Protein AF-A0A5J4U413-F1 (afdb_monomer)

Sequence (160 aa):
SSCSCANGNGAAIYASLSSGSSGSVSITGTISTFSSCTVSTTSGLGGAIYLDLASGTETQYDLTDASYLTGNNAQYGKSLFINAFDLSAAVQMNDAERIKLGALNPETDFYNLMGYDNAFGTLAIPLYYVYTAVKNDIYHVNNAAEMKKKRKLGLQVNTY

pLDDT: mean 81.76, std 19.61, range [32.84, 98.44]

Structure (mmCIF, N/CA/C/O backbone):
data_AF-A0A5J4U413-F1
#
_entry.id   AF-A0A5J4U413-F1
#
loop_
_atom_site.group_PDB
_atom_site.id
_atom_site.type_symbol
_atom_site.label_atom_id
_atom_site.label_alt_id
_atom_site.label_comp_id
_atom_site.label_asym_id
_atom_site.label_entity_id
_atom_site.label_seq_id
_atom_site.pdbx_PDB_ins_code
_atom_site.Cartn_x
_atom_site.Cartn_y
_atom_site.Cartn_z
_atom_site.occupancy
_atom_site.B_iso_or_equiv
_atom_site.auth_seq_id
_atom_site.auth_comp_id
_atom_site.auth_asym_id
_atom_site.auth_atom_id
_atom_site.pdbx_PDB_model_num
ATOM 1 N N . SER A 1 1 ? -7.141 -2.130 -14.388 1.00 60.03 1 SER A N 1
ATOM 2 C CA . SER A 1 1 ? -6.623 -0.930 -15.092 1.00 60.03 1 SER A CA 1
ATOM 3 C C . SER A 1 1 ? -5.127 -0.865 -14.874 1.00 60.03 1 SER A C 1
ATOM 5 O O . SER A 1 1 ? -4.731 -1.039 -13.736 1.00 60.03 1 SER A O 1
ATOM 7 N N . SER A 1 2 ? -4.306 -0.648 -15.906 1.00 84.19 2 SER A N 1
ATOM 8 C CA . SER A 1 2 ? -2.851 -0.492 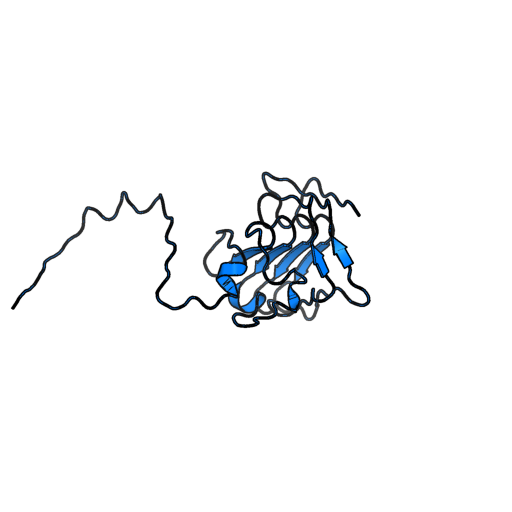-15.744 1.00 84.19 2 SER A CA 1
ATOM 9 C C . SER A 1 2 ? -2.505 0.921 -15.284 1.00 84.19 2 SER A C 1
ATOM 11 O O . SER A 1 2 ? -3.030 1.887 -15.837 1.00 84.19 2 SER A O 1
ATOM 13 N N . CYS A 1 3 ? -1.602 1.042 -14.319 1.00 92.56 3 CYS A N 1
ATOM 14 C CA . CYS A 1 3 ? -1.092 2.322 -13.846 1.00 92.56 3 CYS A CA 1
ATOM 15 C C . CYS A 1 3 ? 0.440 2.290 -13.805 1.00 92.56 3 CYS A C 1
ATOM 17 O O . CYS A 1 3 ? 1.030 1.232 -13.587 1.00 92.56 3 CYS A O 1
ATOM 19 N N . SER A 1 4 ? 1.109 3.409 -14.080 1.00 95.25 4 SER A N 1
ATOM 20 C CA . SER A 1 4 ? 2.573 3.427 -14.132 1.00 95.25 4 SER A CA 1
ATOM 21 C C . SER A 1 4 ? 3.157 4.729 -13.615 1.00 95.25 4 SER A C 1
ATOM 23 O O . SER A 1 4 ? 2.739 5.800 -14.050 1.00 95.25 4 SER A O 1
ATOM 25 N N . CYS A 1 5 ? 4.181 4.629 -12.771 1.00 92.81 5 CYS A N 1
ATOM 26 C CA . CYS A 1 5 ? 4.985 5.762 -12.326 1.00 92.81 5 CYS A CA 1
ATOM 27 C C . CYS A 1 5 ? 6.465 5.458 -12.587 1.00 92.81 5 CYS A C 1
ATOM 29 O O . CYS A 1 5 ? 7.030 4.531 -12.011 1.00 92.81 5 CYS A O 1
ATOM 31 N N . ALA A 1 6 ? 7.088 6.222 -13.490 1.00 88.38 6 ALA A N 1
ATOM 32 C CA . ALA A 1 6 ? 8.476 5.985 -13.892 1.00 88.38 6 ALA A CA 1
ATOM 33 C C . ALA A 1 6 ? 9.475 6.322 -12.773 1.00 88.38 6 ALA A C 1
ATOM 35 O O . ALA A 1 6 ? 10.453 5.605 -12.582 1.00 88.38 6 ALA A O 1
ATOM 36 N N . ASN A 1 7 ? 9.207 7.397 -12.025 1.00 88.81 7 ASN A N 1
ATOM 37 C CA . ASN A 1 7 ? 10.085 7.928 -10.986 1.00 88.81 7 ASN A CA 1
ATOM 38 C C . ASN A 1 7 ? 9.271 8.168 -9.710 1.00 88.81 7 ASN A C 1
ATOM 40 O O . ASN A 1 7 ? 8.796 9.277 -9.474 1.00 88.81 7 ASN A O 1
ATOM 44 N N . GLY A 1 8 ? 9.079 7.121 -8.911 1.00 94.38 8 GLY A N 1
ATOM 45 C CA . GLY A 1 8 ? 8.348 7.218 -7.653 1.00 94.38 8 GLY A CA 1
ATOM 46 C C . GLY A 1 8 ? 7.864 5.872 -7.129 1.00 94.38 8 GLY A C 1
ATOM 47 O O . GLY A 1 8 ? 8.275 4.812 -7.601 1.00 94.38 8 GLY A O 1
ATOM 48 N N . ASN A 1 9 ? 6.969 5.961 -6.153 1.00 98.12 9 ASN A N 1
ATOM 49 C CA . ASN A 1 9 ? 6.323 4.848 -5.469 1.00 98.12 9 ASN A CA 1
ATOM 50 C C . ASN A 1 9 ? 4.810 4.954 -5.679 1.00 98.12 9 ASN A C 1
ATOM 52 O O . ASN A 1 9 ? 4.326 6.058 -5.920 1.00 98.12 9 ASN A O 1
ATOM 56 N N . GLY A 1 10 ? 4.070 3.852 -5.563 1.00 97.88 10 GLY A N 1
ATOM 57 C CA . GLY A 1 10 ? 2.609 3.879 -5.664 1.00 97.88 10 GLY A CA 1
ATOM 58 C C . GLY A 1 10 ? 2.122 4.313 -7.043 1.00 97.88 10 GLY A C 1
ATOM 59 O O . GLY A 1 10 ? 1.739 5.467 -7.223 1.00 97.88 10 GLY A O 1
ATOM 60 N N . ALA A 1 11 ? 2.122 3.422 -8.041 1.00 97.69 11 ALA A N 1
ATOM 61 C CA . ALA A 1 11 ? 1.766 3.834 -9.405 1.00 97.69 11 ALA A CA 1
ATOM 62 C C . ALA A 1 11 ? 0.315 4.326 -9.551 1.00 97.69 11 ALA A C 1
ATOM 64 O O . ALA A 1 11 ? 0.032 5.089 -10.475 1.00 97.69 11 ALA A O 1
ATOM 65 N N . ALA A 1 12 ? -0.597 3.888 -8.675 1.00 96.75 12 ALA A N 1
ATOM 66 C CA . ALA A 1 12 ? -1.957 4.416 -8.598 1.00 96.75 12 ALA A CA 1
ATOM 67 C C . ALA A 1 12 ? -2.069 5.482 -7.511 1.00 96.75 12 ALA A C 1
ATOM 69 O O . ALA A 1 12 ? -2.641 6.545 -7.746 1.00 96.75 12 ALA A O 1
ATOM 70 N N . ILE A 1 13 ? -1.569 5.170 -6.315 1.00 97.00 13 ILE A N 1
ATOM 71 C CA . ILE A 1 13 ? -1.727 6.011 -5.133 1.00 97.00 13 ILE A CA 1
ATOM 72 C C . ILE A 1 13 ? -0.388 6.108 -4.419 1.00 97.00 13 ILE A C 1
ATOM 74 O O . ILE A 1 13 ? 0.130 5.117 -3.908 1.00 97.00 13 ILE A O 1
ATOM 78 N N . TYR A 1 14 ? 0.112 7.332 -4.323 1.00 97.75 14 TYR A N 1
ATOM 79 C CA . TYR A 1 14 ? 1.124 7.728 -3.360 1.00 97.75 14 TYR A CA 1
ATOM 80 C C . TYR A 1 14 ? 0.451 8.631 -2.330 1.00 97.75 14 TYR A C 1
ATOM 82 O O . TYR A 1 14 ? -0.133 9.652 -2.702 1.00 97.75 14 TYR A O 1
ATOM 90 N N . ALA A 1 15 ? 0.545 8.282 -1.051 1.00 97.56 15 ALA A N 1
ATOM 91 C CA . ALA A 1 15 ? 0.063 9.133 0.026 1.00 97.56 15 ALA A CA 1
ATOM 92 C C . ALA A 1 15 ? 1.111 9.262 1.130 1.00 97.56 15 ALA A C 1
ATOM 94 O O . ALA A 1 15 ? 1.761 8.285 1.493 1.00 97.56 15 ALA A O 1
ATOM 95 N N . SER A 1 16 ? 1.247 10.472 1.671 1.00 97.25 16 SER A N 1
ATOM 96 C CA . SER A 1 16 ? 2.118 10.769 2.807 1.00 97.25 16 SER A CA 1
ATOM 97 C C . SER A 1 16 ? 1.327 11.534 3.862 1.00 97.25 16 SER A C 1
ATOM 99 O O . SER A 1 16 ? 0.662 12.525 3.548 1.00 97.25 16 SER A O 1
ATOM 101 N N . LEU A 1 17 ? 1.368 11.051 5.102 1.00 96.88 17 LEU A N 1
ATOM 102 C CA . LEU A 1 17 ? 0.747 11.669 6.268 1.00 96.88 17 LEU A CA 1
ATOM 103 C C . LEU A 1 17 ? 1.850 12.078 7.245 1.00 96.88 17 LEU A C 1
ATOM 105 O O . LEU A 1 17 ? 2.505 11.241 7.863 1.00 96.88 17 LEU A O 1
ATOM 109 N N . SER A 1 18 ? 2.057 13.387 7.384 1.00 95.88 18 SER A N 1
ATOM 110 C CA . SER A 1 18 ? 3.041 13.956 8.306 1.00 95.88 18 SER A CA 1
ATOM 111 C C . SER A 1 18 ? 2.557 13.922 9.758 1.00 95.88 18 SER A C 1
ATOM 113 O O . SER A 1 18 ? 1.357 13.995 10.022 1.00 95.88 18 SER A O 1
ATOM 115 N N . SER A 1 19 ? 3.485 13.898 10.719 1.00 93.75 19 SER A N 1
ATOM 116 C CA . SER A 1 19 ? 3.145 13.943 12.147 1.00 93.75 19 SER A CA 1
ATOM 117 C C . SER A 1 19 ? 2.279 15.159 12.486 1.00 93.75 19 SER A C 1
ATOM 119 O O . SER A 1 19 ? 2.502 16.259 11.981 1.00 93.75 19 SER A O 1
ATOM 121 N N . GLY A 1 20 ? 1.276 14.952 13.342 1.00 89.56 20 GLY A N 1
ATOM 122 C CA . GLY A 1 20 ? 0.287 15.978 13.689 1.00 89.56 20 GLY A CA 1
ATOM 123 C C . GLY A 1 20 ? -0.782 16.231 12.617 1.00 89.56 20 GLY A C 1
ATOM 124 O O . GLY A 1 20 ? -1.632 17.095 12.818 1.00 89.56 20 GLY A O 1
ATOM 125 N N . SER A 1 21 ? -0.768 15.497 11.498 1.00 87.38 21 SER A N 1
ATOM 126 C CA . SER A 1 21 ? -1.843 15.538 10.503 1.00 87.38 21 SER A CA 1
ATOM 127 C C . SER A 1 21 ? -3.131 14.937 11.063 1.00 87.38 21 SER A C 1
ATOM 129 O O . SER A 1 21 ? -3.099 13.863 11.656 1.00 87.38 21 SER A O 1
ATOM 131 N N . SER A 1 22 ? -4.259 15.601 10.803 1.00 87.69 22 SER A N 1
ATOM 132 C CA . SER A 1 22 ? -5.617 15.073 11.006 1.00 87.69 22 SER A CA 1
ATOM 133 C C . SER A 1 22 ? -6.212 14.432 9.743 1.00 87.69 22 SER A C 1
ATOM 135 O O . SER A 1 22 ? -7.387 14.065 9.725 1.00 87.69 22 SER A O 1
ATOM 137 N N . GLY A 1 23 ? -5.435 14.358 8.658 1.00 91.25 23 GLY A N 1
ATOM 138 C CA . GLY A 1 23 ? -5.858 13.759 7.396 1.00 91.25 23 GLY A CA 1
ATOM 139 C C . GLY A 1 23 ? -5.882 12.233 7.455 1.00 91.25 23 GLY A C 1
ATOM 140 O O . GLY A 1 23 ? -5.150 11.619 8.226 1.00 91.25 23 GLY A O 1
ATOM 141 N N . SER A 1 24 ? -6.698 11.625 6.595 1.00 94.12 24 SER A N 1
ATOM 142 C CA . SER A 1 24 ? -6.745 10.173 6.415 1.00 94.12 24 SER A CA 1
ATOM 143 C C . SER A 1 24 ? -6.789 9.799 4.937 1.00 94.12 24 SER A C 1
ATOM 145 O O . SER A 1 24 ? -7.169 10.610 4.090 1.00 94.12 24 SER A O 1
ATOM 147 N N . VAL A 1 25 ? -6.377 8.569 4.636 1.00 95.25 25 VAL A N 1
ATOM 148 C CA . VAL A 1 25 ? -6.419 7.993 3.287 1.00 95.25 25 VAL A CA 1
ATOM 149 C C . VAL A 1 25 ? -7.406 6.839 3.287 1.00 95.25 25 VAL A C 1
ATOM 151 O O . VAL A 1 25 ? -7.166 5.837 3.952 1.00 95.25 25 VAL A O 1
ATOM 154 N N . SER A 1 26 ? -8.496 6.945 2.533 1.00 94.25 26 SER A N 1
ATOM 155 C CA . SER A 1 26 ? -9.465 5.857 2.421 1.00 94.25 26 SER A CA 1
ATOM 156 C C . SER A 1 26 ? -9.864 5.567 0.981 1.00 94.25 26 SER A C 1
ATOM 158 O O . SER A 1 26 ? -9.997 6.468 0.151 1.00 94.25 26 SER A O 1
ATOM 160 N N . ILE A 1 27 ? -10.059 4.284 0.690 1.00 92.38 27 ILE A N 1
ATOM 161 C CA . ILE A 1 27 ? -10.759 3.817 -0.506 1.00 92.38 27 ILE A CA 1
ATOM 162 C C . ILE A 1 27 ? -12.157 3.437 -0.038 1.00 92.38 27 ILE A C 1
ATOM 164 O O . ILE A 1 27 ? -12.294 2.643 0.886 1.00 92.38 27 ILE A O 1
ATOM 168 N N . THR A 1 28 ? -13.181 4.053 -0.628 1.00 87.69 28 THR A N 1
ATOM 169 C CA . THR A 1 28 ? -14.572 3.890 -0.189 1.00 87.69 28 THR A CA 1
ATOM 170 C C . THR A 1 28 ? -15.503 3.666 -1.371 1.00 87.69 28 THR A C 1
ATOM 172 O O . THR A 1 28 ? -15.242 4.121 -2.489 1.00 87.69 28 THR A O 1
ATOM 175 N N . GLY A 1 29 ? -16.627 3.008 -1.103 1.00 86.88 29 GLY A N 1
ATOM 176 C CA . GLY A 1 29 ? -17.716 2.836 -2.055 1.00 86.88 29 GLY A CA 1
ATOM 177 C C . GLY A 1 29 ? -17.753 1.411 -2.579 1.00 86.88 29 GLY A C 1
ATOM 178 O O . GLY A 1 29 ? -18.236 0.515 -1.898 1.00 86.88 29 GLY A O 1
ATOM 179 N N . THR A 1 30 ? -17.306 1.205 -3.815 1.00 86.81 30 THR A N 1
ATOM 180 C CA . THR A 1 30 ? -17.178 -0.139 -4.392 1.00 86.81 30 THR A CA 1
ATOM 181 C C . THR A 1 30 ? -15.725 -0.580 -4.397 1.00 86.81 30 THR A C 1
ATOM 183 O O . THR A 1 30 ? -14.831 0.252 -4.561 1.00 86.81 30 THR A O 1
ATOM 186 N N . ILE A 1 31 ? -15.509 -1.897 -4.333 1.00 88.81 31 ILE A N 1
ATOM 187 C CA . ILE A 1 31 ? -14.179 -2.504 -4.414 1.00 88.81 31 ILE A CA 1
ATOM 188 C C . ILE A 1 31 ? -13.397 -1.932 -5.604 1.00 88.81 31 ILE A C 1
ATOM 190 O O . ILE A 1 31 ? -13.814 -2.034 -6.760 1.00 88.81 31 ILE A O 1
ATOM 194 N N . SER A 1 32 ? -12.244 -1.346 -5.303 1.00 91.56 32 SER A N 1
ATOM 195 C CA . SER A 1 32 ? -11.288 -0.799 -6.255 1.00 91.56 32 SER A CA 1
ATOM 196 C C . SER A 1 32 ? -10.169 -1.802 -6.488 1.00 91.56 32 SER A C 1
ATOM 198 O O . SER A 1 32 ? -9.367 -2.099 -5.603 1.00 91.56 32 SER A O 1
ATOM 200 N N . THR A 1 33 ? -10.116 -2.336 -7.704 1.00 93.00 33 THR A N 1
ATOM 201 C CA . THR A 1 33 ? -9.164 -3.385 -8.065 1.00 93.00 33 THR A CA 1
ATOM 202 C C . THR A 1 33 ? -7.921 -2.817 -8.748 1.00 93.00 33 THR A C 1
ATOM 204 O O . THR A 1 33 ? -8.004 -2.228 -9.829 1.00 93.00 33 THR A O 1
ATOM 207 N N . PHE A 1 34 ? -6.751 -3.066 -8.161 1.00 94.31 34 PHE A N 1
ATOM 208 C CA . PHE A 1 34 ? -5.445 -2.677 -8.689 1.00 94.31 34 PHE A CA 1
ATOM 209 C C . PHE A 1 34 ? -4.750 -3.872 -9.348 1.00 94.31 34 PHE A C 1
ATOM 211 O O . PHE A 1 34 ? -4.501 -4.902 -8.719 1.00 94.31 34 PHE A O 1
ATOM 218 N N . SER A 1 35 ? -4.427 -3.726 -10.629 1.00 95.06 35 SER A N 1
ATOM 219 C CA . SER A 1 35 ? -3.858 -4.772 -11.488 1.00 95.06 35 SER A CA 1
ATOM 220 C C . SER A 1 35 ? -2.855 -4.148 -12.450 1.00 95.06 35 SER A C 1
ATOM 222 O O . SER A 1 35 ? -3.127 -3.059 -12.947 1.00 95.06 35 SER A O 1
ATOM 224 N N . SER A 1 36 ? -1.781 -4.834 -12.831 1.00 96.62 36 SER A N 1
ATOM 225 C CA . SER A 1 36 ? -0.834 -4.293 -13.826 1.00 96.62 36 SER A CA 1
ATOM 226 C C . SER A 1 36 ? -0.254 -2.911 -13.466 1.00 96.62 36 SER A C 1
ATOM 228 O O . SER A 1 36 ? 0.084 -2.125 -14.353 1.00 96.62 36 SER A O 1
ATOM 230 N N . CYS A 1 37 ? -0.171 -2.589 -12.176 1.00 97.25 37 CYS A N 1
ATOM 231 C CA . CYS A 1 37 ? 0.346 -1.325 -11.672 1.00 97.25 37 CYS A CA 1
ATOM 232 C C . CYS A 1 37 ? 1.852 -1.410 -11.411 1.00 97.25 37 CYS A C 1
ATOM 234 O O . CYS A 1 37 ? 2.307 -2.263 -10.653 1.00 97.25 37 CYS A O 1
ATOM 236 N N . THR A 1 38 ? 2.639 -0.574 -12.088 1.00 97.44 38 THR A N 1
ATOM 237 C CA . THR A 1 38 ? 4.098 -0.731 -12.147 1.00 97.44 38 THR A CA 1
ATOM 238 C C . THR A 1 38 ? 4.834 0.550 -11.779 1.00 97.44 38 THR A C 1
ATOM 240 O O . THR A 1 38 ? 4.636 1.604 -12.384 1.00 97.44 38 THR A O 1
ATOM 243 N N . VAL A 1 39 ? 5.753 0.425 -10.828 1.00 98.06 39 VAL A N 1
ATOM 244 C CA . VAL A 1 39 ? 6.821 1.397 -10.566 1.00 98.06 39 VAL A CA 1
ATOM 245 C C . VAL A 1 39 ? 8.177 0.793 -10.941 1.00 98.06 39 VAL A C 1
ATOM 247 O O . VAL A 1 39 ? 8.252 -0.349 -11.397 1.00 98.06 39 VAL A O 1
ATOM 250 N N . SER A 1 40 ? 9.269 1.538 -10.753 1.00 97.25 40 SER A N 1
ATOM 251 C CA . SER A 1 40 ? 10.628 1.001 -10.920 1.00 97.25 40 SER A CA 1
ATOM 252 C C . SER A 1 40 ? 10.832 -0.285 -10.103 1.00 97.25 40 SER A C 1
ATOM 254 O O . SER A 1 40 ? 10.632 -0.300 -8.890 1.00 97.25 40 SER A O 1
ATOM 256 N N . THR A 1 41 ? 11.299 -1.361 -10.739 1.00 96.12 41 THR A N 1
ATOM 257 C CA . THR A 1 41 ? 11.592 -2.636 -10.058 1.00 96.12 41 THR A CA 1
ATOM 258 C C . THR A 1 41 ? 12.964 -2.663 -9.384 1.00 96.12 41 THR A C 1
ATOM 260 O O . THR A 1 41 ? 13.317 -3.653 -8.749 1.00 96.12 41 THR A O 1
ATOM 263 N N . THR A 1 42 ? 13.760 -1.601 -9.527 1.00 95.81 42 THR A N 1
ATOM 264 C CA . THR A 1 42 ? 15.093 -1.484 -8.913 1.00 95.81 42 THR A CA 1
ATOM 265 C C . THR A 1 42 ? 15.128 -0.515 -7.737 1.00 95.81 42 THR A C 1
ATOM 267 O O . THR A 1 42 ? 16.065 -0.576 -6.945 1.00 95.81 42 THR A O 1
ATOM 270 N N . SER A 1 43 ? 14.133 0.369 -7.624 1.00 95.50 43 SER A N 1
ATOM 271 C CA . SER A 1 43 ? 14.094 1.418 -6.597 1.00 95.50 43 SER A CA 1
ATOM 272 C C . SER A 1 43 ? 12.694 1.797 -6.111 1.00 95.50 43 SER A C 1
ATOM 274 O O . SER A 1 43 ? 12.575 2.490 -5.106 1.00 95.50 43 SER A O 1
ATOM 276 N N . GLY A 1 44 ? 11.642 1.436 -6.851 1.00 97.44 44 GLY A N 1
ATOM 277 C CA . GLY A 1 44 ? 10.270 1.829 -6.547 1.00 97.44 44 GLY A CA 1
ATOM 278 C C . GLY A 1 44 ? 9.613 0.878 -5.553 1.00 97.44 44 GLY A C 1
ATOM 279 O O . GLY A 1 44 ? 9.860 -0.328 -5.559 1.00 97.44 44 GLY A O 1
ATOM 280 N N . LEU A 1 45 ? 8.745 1.426 -4.716 1.00 98.12 45 LEU A N 1
ATOM 281 C CA . LEU A 1 45 ? 8.016 0.719 -3.668 1.00 98.12 45 LEU A CA 1
ATOM 282 C C . LEU A 1 45 ? 6.515 0.822 -3.932 1.00 98.12 45 LEU A C 1
ATOM 284 O O . LEU A 1 45 ? 6.048 1.862 -4.394 1.00 98.12 45 LEU A O 1
ATOM 288 N N . GLY A 1 46 ? 5.755 -0.225 -3.614 1.00 97.81 46 GLY A N 1
ATOM 289 C CA . GLY A 1 46 ? 4.296 -0.182 -3.726 1.00 97.81 46 GLY A CA 1
ATOM 290 C C . GLY A 1 46 ? 3.862 -0.075 -5.181 1.00 97.81 46 GLY A C 1
ATOM 291 O O . GLY A 1 46 ? 3.598 1.018 -5.669 1.00 97.81 46 GLY A O 1
ATOM 292 N N . GLY A 1 47 ? 3.805 -1.186 -5.913 1.00 97.62 47 GLY A N 1
ATOM 293 C CA . GLY A 1 47 ? 3.508 -1.123 -7.349 1.00 97.62 47 GLY A CA 1
ATOM 294 C C . GLY A 1 47 ? 2.151 -0.488 -7.638 1.00 97.62 47 GLY A C 1
ATOM 295 O O . GLY A 1 47 ? 2.050 0.280 -8.587 1.00 97.62 47 GLY A O 1
ATOM 296 N N . ALA A 1 48 ? 1.145 -0.698 -6.783 1.00 97.19 48 ALA A N 1
ATOM 297 C CA . ALA A 1 48 ? -0.127 0.019 -6.846 1.00 97.19 48 ALA A CA 1
ATOM 298 C C . ALA A 1 48 ? -0.205 1.168 -5.833 1.00 97.19 48 ALA A C 1
ATOM 300 O O . ALA A 1 48 ? -0.406 2.319 -6.225 1.00 97.19 48 ALA A O 1
ATOM 301 N N . ILE A 1 49 ? -0.051 0.858 -4.546 1.00 98.00 49 ILE A N 1
ATOM 302 C CA . ILE A 1 49 ? -0.259 1.793 -3.440 1.00 98.00 49 ILE A CA 1
ATOM 303 C C . ILE A 1 49 ? 1.015 1.895 -2.610 1.00 98.00 49 ILE A C 1
ATOM 305 O O . ILE A 1 49 ? 1.598 0.886 -2.211 1.00 98.00 49 ILE A O 1
ATOM 309 N N . TYR A 1 50 ? 1.405 3.126 -2.310 1.00 98.44 50 TYR A N 1
ATOM 310 C CA . TYR A 1 50 ? 2.448 3.451 -1.354 1.00 98.44 50 TYR A CA 1
ATOM 311 C C . TYR A 1 50 ? 1.900 4.407 -0.293 1.00 98.44 50 TYR A C 1
ATOM 313 O O . TYR A 1 50 ? 1.366 5.467 -0.630 1.00 98.44 50 TYR A O 1
ATOM 321 N N . LEU A 1 51 ? 2.056 4.031 0.977 1.00 98.12 51 LEU A N 1
ATOM 322 C CA . LEU A 1 51 ? 1.722 4.862 2.131 1.00 98.12 51 LEU A CA 1
ATOM 323 C C . LEU A 1 51 ? 2.997 5.229 2.889 1.00 98.12 51 LEU A C 1
ATOM 325 O O . LEU A 1 51 ? 3.780 4.351 3.239 1.00 98.12 51 LEU A O 1
ATOM 329 N N . ASP A 1 52 ? 3.175 6.513 3.168 1.00 97.69 52 ASP A N 1
ATOM 330 C CA . ASP A 1 52 ? 4.218 7.055 4.034 1.00 97.69 52 ASP A CA 1
ATOM 331 C C . ASP A 1 52 ? 3.577 7.638 5.292 1.00 97.69 52 ASP A C 1
ATOM 333 O O . ASP A 1 52 ? 2.913 8.673 5.246 1.00 97.69 52 ASP A O 1
ATOM 337 N N . LEU A 1 53 ? 3.707 6.918 6.400 1.00 96.69 53 LEU A N 1
ATOM 338 C CA . LEU A 1 53 ? 3.001 7.176 7.648 1.00 96.69 53 LEU A CA 1
ATOM 339 C C . LEU A 1 53 ? 4.009 7.608 8.710 1.00 96.69 53 LEU A C 1
ATOM 341 O O . LEU A 1 53 ? 4.741 6.790 9.274 1.00 96.69 53 LEU A O 1
ATOM 345 N N . ALA A 1 54 ? 4.045 8.906 8.998 1.00 96.19 54 ALA A N 1
ATOM 346 C CA . ALA A 1 54 ? 4.843 9.436 10.093 1.00 96.19 54 ALA A CA 1
ATOM 347 C C . ALA A 1 54 ? 4.272 9.030 11.465 1.00 96.19 54 ALA A C 1
ATOM 349 O O . ALA A 1 54 ? 3.136 8.560 11.577 1.00 96.19 54 ALA A O 1
ATOM 350 N N . SER A 1 55 ? 5.049 9.270 12.525 1.00 94.94 55 SER A N 1
ATOM 351 C CA . SER A 1 55 ? 4.638 8.951 13.896 1.00 94.94 55 SER A CA 1
ATOM 352 C C . SER A 1 55 ? 3.312 9.625 14.257 1.00 94.94 55 SER A C 1
ATOM 354 O O . SER A 1 55 ? 3.147 10.832 14.031 1.00 94.94 55 SER A O 1
ATOM 356 N N . GLY A 1 56 ? 2.387 8.838 14.809 1.00 93.62 56 GLY A N 1
ATOM 357 C CA . GLY A 1 56 ? 1.038 9.254 15.190 1.00 93.62 56 GLY A CA 1
ATOM 358 C C . GLY A 1 56 ? 0.003 9.156 14.066 1.00 93.62 56 GLY A C 1
ATOM 359 O O . GLY A 1 56 ? -1.155 9.502 14.289 1.00 93.62 56 GLY A O 1
ATOM 360 N N . THR A 1 57 ? 0.390 8.709 12.866 1.00 95.19 57 THR A N 1
ATOM 361 C CA . THR A 1 57 ? -0.501 8.599 11.695 1.00 95.19 57 THR A CA 1
ATOM 362 C C . THR A 1 57 ? -0.770 7.161 11.255 1.00 95.19 57 THR A C 1
ATOM 364 O O . THR A 1 57 ? -1.529 6.934 10.316 1.00 95.19 57 THR A O 1
ATOM 367 N N . GLU A 1 58 ? -0.196 6.180 11.950 1.00 92.88 58 GLU A N 1
ATOM 368 C CA . GLU A 1 58 ? -0.161 4.765 11.579 1.00 92.88 58 GLU A CA 1
ATOM 369 C C . GLU A 1 58 ? -1.560 4.162 11.389 1.00 92.88 58 GLU A C 1
ATOM 371 O O . GLU A 1 58 ? -1.737 3.231 10.616 1.00 92.88 58 GLU A O 1
ATOM 376 N N . THR A 1 59 ? -2.577 4.716 12.050 1.00 91.81 59 THR A N 1
ATOM 377 C CA . THR A 1 59 ? -3.967 4.238 11.968 1.00 91.81 59 THR A CA 1
ATOM 378 C C . THR A 1 59 ? -4.862 5.072 11.047 1.00 91.81 59 THR A C 1
ATOM 380 O O . THR A 1 59 ? -6.045 4.762 10.910 1.00 91.81 59 THR A O 1
ATOM 383 N N . GLN A 1 60 ? -4.325 6.110 10.400 1.00 94.12 60 GLN A N 1
ATOM 384 C CA . GLN A 1 60 ? -5.088 7.082 9.606 1.00 94.12 60 GLN A CA 1
ATOM 385 C C . GLN A 1 60 ? -5.265 6.651 8.143 1.00 94.12 60 GLN A C 1
ATOM 387 O O . GLN A 1 60 ? -5.189 7.465 7.220 1.00 94.12 60 GLN A O 1
ATOM 392 N N . TYR A 1 61 ? -5.509 5.364 7.918 1.00 94.31 61 TYR A N 1
ATOM 393 C CA . TYR A 1 61 ? -5.828 4.843 6.598 1.00 94.31 61 TYR A CA 1
ATOM 394 C C . TYR A 1 61 ? -6.852 3.703 6.662 1.00 94.31 61 TYR A C 1
ATOM 396 O O . TYR A 1 61 ? -6.952 2.993 7.666 1.00 94.31 61 TYR A O 1
ATOM 404 N N . ASP A 1 62 ? -7.602 3.533 5.576 1.00 93.12 62 ASP A N 1
ATOM 405 C CA . ASP A 1 62 ? -8.556 2.443 5.387 1.00 93.12 62 ASP A CA 1
ATOM 406 C C . ASP A 1 62 ? -8.583 2.005 3.915 1.00 93.12 62 ASP A C 1
ATOM 408 O O . ASP A 1 62 ? -9.129 2.693 3.049 1.00 93.12 62 ASP A O 1
ATOM 412 N N . LEU A 1 63 ? -7.961 0.863 3.616 1.00 93.31 63 LEU A N 1
ATOM 413 C CA . LEU A 1 63 ? -7.965 0.263 2.281 1.00 93.31 63 LEU A CA 1
ATOM 414 C C . LEU A 1 63 ? -8.907 -0.947 2.210 1.00 93.31 63 LEU A C 1
ATOM 416 O O . LEU A 1 63 ? -8.687 -1.813 1.371 1.00 93.31 63 LEU A O 1
ATOM 420 N N . THR A 1 64 ? -9.940 -1.030 3.057 1.00 89.50 64 THR A N 1
ATOM 421 C CA . THR A 1 64 ? -10.873 -2.176 3.080 1.00 89.50 64 THR A CA 1
ATOM 422 C C . THR A 1 64 ? -11.504 -2.457 1.721 1.00 89.50 64 THR A C 1
ATOM 424 O O . THR A 1 64 ? -11.597 -3.611 1.306 1.00 89.50 64 THR A O 1
ATOM 427 N N . ASP A 1 65 ? -11.846 -1.406 0.977 1.00 91.00 65 ASP A N 1
ATOM 428 C CA . ASP A 1 65 ? -12.393 -1.533 -0.373 1.00 91.00 65 ASP A CA 1
ATOM 429 C C . ASP A 1 65 ? -11.300 -1.630 -1.459 1.00 91.00 65 ASP A C 1
ATOM 431 O O . ASP A 1 65 ? -11.585 -1.433 -2.639 1.00 91.00 65 ASP A O 1
ATOM 435 N N . ALA A 1 66 ? -10.041 -1.926 -1.123 1.00 91.94 66 ALA A N 1
ATOM 436 C CA . ALA A 1 66 ? -9.013 -2.252 -2.111 1.00 91.94 66 ALA A CA 1
ATOM 437 C C . ALA A 1 66 ? -8.996 -3.753 -2.428 1.00 91.94 66 ALA A C 1
ATOM 439 O O . ALA A 1 66 ? -9.326 -4.605 -1.608 1.00 91.94 66 ALA A O 1
ATOM 440 N N . SER A 1 67 ? -8.589 -4.086 -3.649 1.00 91.31 67 SER A N 1
ATOM 441 C CA . SER A 1 67 ? -8.310 -5.458 -4.062 1.00 91.31 67 SER A CA 1
ATOM 442 C C . SER A 1 67 ? -7.085 -5.484 -4.965 1.00 91.31 67 SER A C 1
ATOM 444 O O . SER A 1 67 ? -6.967 -4.670 -5.883 1.00 91.31 67 SER A O 1
ATOM 446 N N . TYR A 1 68 ? -6.174 -6.427 -4.735 1.00 92.19 68 TYR A N 1
ATOM 447 C CA . TYR A 1 68 ? -4.934 -6.549 -5.497 1.00 92.19 68 TYR A CA 1
ATOM 448 C C . TYR A 1 68 ? -4.949 -7.788 -6.392 1.00 92.19 68 TYR A C 1
ATOM 450 O O . TYR A 1 68 ? -5.050 -8.915 -5.913 1.00 92.19 68 TYR A O 1
ATOM 458 N N . LEU A 1 69 ? -4.817 -7.578 -7.701 1.00 91.50 69 LEU A N 1
ATOM 459 C CA . LEU A 1 69 ? -4.677 -8.643 -8.692 1.00 91.50 69 LEU A CA 1
ATOM 460 C C . LEU A 1 69 ? -3.247 -8.721 -9.236 1.00 91.50 69 LEU A C 1
ATOM 462 O O . LEU A 1 69 ? -2.366 -7.927 -8.913 1.00 91.50 69 LEU A O 1
ATOM 466 N N . THR A 1 70 ? -3.022 -9.715 -10.092 1.00 91.94 70 THR A N 1
ATOM 467 C CA . THR A 1 70 ? -1.719 -9.980 -10.710 1.00 91.94 70 THR A CA 1
ATOM 468 C C . THR A 1 70 ? -1.215 -8.837 -11.605 1.00 91.94 70 THR A C 1
ATOM 470 O O . THR A 1 70 ? -1.966 -7.977 -12.075 1.00 91.94 70 THR A O 1
ATOM 473 N N . GLY A 1 71 ? 0.096 -8.847 -11.860 1.00 93.56 71 GLY A N 1
ATOM 474 C CA . GLY A 1 71 ? 0.765 -7.917 -12.771 1.00 93.56 71 GLY A CA 1
ATOM 475 C C . GLY A 1 71 ? 1.236 -6.612 -12.130 1.00 93.56 71 GLY A C 1
ATOM 476 O O . GLY A 1 71 ? 1.838 -5.801 -12.829 1.00 93.56 71 GLY A O 1
ATOM 477 N N . ASN A 1 72 ? 0.993 -6.396 -10.836 1.00 96.31 72 ASN A N 1
ATOM 478 C CA . ASN A 1 72 ? 1.604 -5.271 -10.137 1.00 96.31 72 ASN A CA 1
ATOM 479 C C . ASN A 1 72 ? 3.106 -5.535 -9.918 1.00 96.31 72 ASN A C 1
ATOM 481 O O . ASN A 1 72 ? 3.497 -6.674 -9.656 1.00 96.31 72 ASN A O 1
ATOM 485 N N . ASN A 1 73 ? 3.951 -4.510 -10.054 1.00 97.00 73 ASN A N 1
ATOM 486 C CA . ASN A 1 73 ? 5.408 -4.651 -10.017 1.00 97.00 73 ASN A CA 1
ATOM 487 C C . ASN A 1 73 ? 6.084 -3.470 -9.305 1.00 97.00 73 ASN A C 1
ATOM 489 O O . ASN A 1 73 ? 5.788 -2.307 -9.576 1.00 97.00 73 ASN A O 1
ATOM 493 N N . ALA A 1 74 ? 7.034 -3.796 -8.430 1.00 97.88 74 ALA A N 1
ATOM 494 C CA . ALA A 1 74 ? 7.888 -2.873 -7.685 1.00 97.88 74 ALA A CA 1
ATOM 495 C C . ALA A 1 74 ? 9.157 -3.615 -7.227 1.00 97.88 74 ALA A C 1
ATOM 497 O O . ALA A 1 74 ? 9.219 -4.841 -7.342 1.00 97.88 74 ALA A O 1
ATOM 498 N N . GLN A 1 75 ? 10.145 -2.901 -6.679 1.00 97.06 75 GLN A N 1
ATOM 499 C CA . GLN A 1 75 ? 11.263 -3.530 -5.967 1.00 97.06 75 GLN A CA 1
ATOM 500 C C . GLN A 1 75 ? 10.756 -4.288 -4.731 1.00 97.06 75 GLN A C 1
ATOM 502 O O . GLN A 1 75 ? 11.109 -5.450 -4.533 1.00 97.06 75 GLN A O 1
ATOM 507 N N . TYR A 1 76 ? 9.897 -3.643 -3.933 1.00 97.31 76 TYR A N 1
ATOM 508 C CA . TYR A 1 76 ? 9.240 -4.225 -2.760 1.00 97.31 76 TYR A CA 1
ATOM 509 C C . TYR A 1 76 ? 7.775 -3.799 -2.688 1.00 97.31 76 TYR A C 1
ATOM 511 O O . TYR A 1 76 ? 7.431 -2.676 -3.059 1.00 97.31 76 TYR A O 1
ATOM 519 N N . GLY A 1 77 ? 6.920 -4.692 -2.181 1.00 96.88 77 GLY A N 1
ATOM 520 C CA . GLY A 1 77 ? 5.478 -4.468 -2.126 1.00 96.88 77 GLY A CA 1
ATOM 521 C C . GLY A 1 77 ? 4.914 -4.317 -3.532 1.00 96.88 77 GLY A C 1
ATOM 522 O O . GLY A 1 77 ? 4.589 -3.213 -3.961 1.00 96.88 77 GLY A O 1
ATOM 523 N N . LYS A 1 78 ? 4.834 -5.417 -4.290 1.00 97.00 78 LYS A N 1
ATOM 524 C CA . LYS A 1 78 ? 4.338 -5.389 -5.674 1.00 97.00 78 LYS A CA 1
ATOM 525 C C . LYS A 1 78 ? 2.981 -4.705 -5.771 1.00 97.00 78 LYS A C 1
ATOM 527 O O . LYS A 1 78 ? 2.754 -4.009 -6.744 1.00 97.00 78 LYS A O 1
ATOM 532 N N . SER A 1 79 ? 2.123 -4.846 -4.765 1.00 96.44 79 SER A N 1
ATOM 533 C CA . SER A 1 79 ? 0.820 -4.185 -4.706 1.00 96.44 79 SER A CA 1
ATOM 534 C C . SER A 1 79 ? 0.823 -3.039 -3.700 1.00 96.44 79 SER A C 1
ATOM 536 O O . SER A 1 79 ? 0.645 -1.891 -4.099 1.00 96.44 79 SER A O 1
ATOM 538 N N . LEU A 1 80 ? 1.072 -3.335 -2.424 1.00 96.88 80 LEU A N 1
ATOM 539 C CA . LEU A 1 80 ? 1.038 -2.367 -1.330 1.00 96.88 80 LEU A CA 1
ATOM 540 C C . LEU A 1 80 ? 2.402 -2.291 -0.656 1.00 96.88 80 LEU A C 1
ATOM 542 O O . LEU A 1 80 ? 2.991 -3.318 -0.303 1.00 96.88 80 LEU A O 1
ATOM 546 N N . PHE A 1 81 ? 2.861 -1.066 -0.425 1.00 97.88 81 PHE A N 1
ATOM 547 C CA . PHE A 1 81 ? 3.985 -0.806 0.456 1.00 97.88 81 PHE A CA 1
ATOM 548 C C . PHE A 1 81 ? 3.628 0.225 1.530 1.00 97.88 81 PHE A C 1
ATOM 550 O O . PHE A 1 81 ? 3.159 1.315 1.203 1.00 97.88 81 PHE A O 1
ATOM 557 N N . ILE A 1 82 ? 3.869 -0.113 2.799 1.00 97.19 82 ILE A N 1
ATOM 558 C CA . ILE A 1 82 ? 3.662 0.784 3.946 1.00 97.19 82 ILE A CA 1
ATOM 559 C C . ILE A 1 82 ? 5.022 1.168 4.534 1.00 97.19 82 ILE A C 1
ATOM 561 O O . ILE A 1 82 ? 5.697 0.354 5.157 1.00 97.19 82 ILE A O 1
ATOM 565 N N . ASN A 1 83 ? 5.428 2.418 4.353 1.00 97.31 83 ASN A N 1
ATOM 566 C CA . ASN A 1 83 ? 6.553 3.020 5.053 1.00 97.31 83 ASN A CA 1
ATOM 567 C C . ASN A 1 83 ? 6.035 3.675 6.339 1.00 97.31 83 ASN A C 1
ATOM 569 O O . ASN A 1 83 ? 5.533 4.792 6.284 1.00 97.31 83 ASN A O 1
ATOM 573 N N . ALA A 1 84 ? 6.103 2.987 7.478 1.00 95.50 84 ALA A N 1
ATOM 574 C CA . ALA A 1 84 ? 5.537 3.479 8.735 1.00 95.50 84 ALA A CA 1
ATOM 575 C C . ALA A 1 84 ? 6.618 3.816 9.762 1.00 95.50 84 ALA A C 1
ATOM 577 O O . ALA A 1 84 ? 7.711 3.250 9.740 1.00 95.50 84 ALA A O 1
ATOM 578 N N . PHE A 1 85 ? 6.310 4.731 10.682 1.00 94.56 85 PHE A N 1
ATOM 579 C CA . PHE A 1 85 ? 7.125 4.924 11.879 1.00 94.56 85 PHE A CA 1
ATOM 580 C C . PHE A 1 85 ? 7.142 3.658 12.745 1.00 94.56 85 PHE A C 1
ATOM 582 O O . PHE A 1 85 ? 8.219 3.140 13.015 1.00 94.56 85 PHE A O 1
ATOM 589 N N . ASP A 1 86 ? 5.962 3.136 13.092 1.00 92.25 86 ASP A N 1
ATOM 590 C CA . ASP A 1 86 ? 5.766 1.823 13.716 1.00 92.25 86 ASP A CA 1
ATOM 591 C C . ASP A 1 86 ? 4.898 0.959 12.790 1.00 92.25 86 ASP A C 1
ATOM 593 O O . ASP A 1 86 ? 3.695 1.193 12.618 1.00 92.25 86 ASP A O 1
ATOM 597 N N . LEU A 1 87 ? 5.512 -0.039 12.150 1.00 92.38 87 LEU A N 1
ATOM 598 C CA . LEU A 1 87 ? 4.806 -0.875 11.178 1.00 92.38 87 LEU A CA 1
ATOM 599 C C . LEU A 1 87 ? 3.798 -1.801 11.864 1.00 92.38 87 LEU A C 1
ATOM 601 O O . LEU A 1 87 ? 2.749 -2.100 11.292 1.00 92.38 87 LEU A O 1
ATOM 605 N N . SER A 1 88 ? 4.080 -2.225 13.097 1.00 89.25 88 SER A N 1
ATOM 606 C CA . SER A 1 88 ? 3.180 -3.079 13.875 1.00 89.25 88 SER A CA 1
ATOM 607 C C . SER A 1 88 ? 1.899 -2.348 14.280 1.00 89.25 88 SER A C 1
ATOM 609 O O . SER A 1 88 ? 0.807 -2.923 14.200 1.00 89.25 88 SER A O 1
ATOM 611 N N . ALA A 1 89 ? 2.016 -1.060 14.612 1.00 89.62 89 ALA A N 1
ATOM 612 C CA . ALA A 1 89 ? 0.879 -0.183 14.852 1.00 89.62 89 ALA A CA 1
ATOM 613 C C . ALA A 1 89 ? 0.077 0.065 13.565 1.00 89.62 89 ALA A C 1
ATOM 615 O O . ALA A 1 89 ? -1.155 0.037 13.595 1.00 89.62 89 ALA A O 1
ATOM 616 N N . ALA A 1 90 ? 0.761 0.253 12.430 1.00 91.62 90 ALA A N 1
ATOM 617 C CA . ALA A 1 90 ? 0.103 0.524 11.153 1.00 91.62 90 ALA A CA 1
ATOM 618 C C . ALA A 1 90 ? -0.696 -0.673 10.637 1.00 91.62 90 ALA A C 1
ATOM 620 O O . ALA A 1 90 ? -1.813 -0.518 10.152 1.00 91.62 90 ALA A O 1
ATOM 621 N N . VAL A 1 91 ? -0.140 -1.875 10.757 1.00 88.19 91 VAL A N 1
ATOM 622 C CA . VAL A 1 91 ? -0.731 -3.113 10.230 1.00 88.19 91 VAL A CA 1
ATOM 623 C C . VAL A 1 91 ? -1.761 -3.723 11.193 1.00 88.19 91 VAL A C 1
ATOM 625 O O . VAL A 1 91 ? -2.508 -4.613 10.801 1.00 88.19 91 VAL A O 1
ATOM 628 N N . GLN A 1 92 ? -1.842 -3.212 12.427 1.00 76.06 92 GLN A N 1
ATOM 629 C CA . GLN A 1 92 ? -2.741 -3.681 13.488 1.00 76.06 92 GLN A CA 1
ATOM 630 C C . GLN A 1 92 ? -2.521 -5.163 13.801 1.00 76.06 92 GLN A C 1
ATOM 632 O O . GLN A 1 92 ? -3.345 -6.027 13.502 1.00 76.06 92 GLN A O 1
ATOM 637 N N . MET A 1 93 ? -1.370 -5.453 14.416 1.00 63.91 93 MET A N 1
ATOM 638 C CA . MET A 1 93 ? -1.025 -6.781 14.928 1.00 63.91 93 MET A CA 1
ATOM 639 C C . MET A 1 93 ? -2.236 -7.407 15.656 1.00 63.91 93 MET A C 1
ATOM 641 O O . MET A 1 93 ? -2.752 -6.819 16.607 1.00 63.91 93 MET A O 1
ATOM 645 N N . ASN A 1 94 ? -2.664 -8.598 15.210 1.00 56.69 94 ASN A N 1
ATOM 646 C CA . ASN A 1 94 ? -3.848 -9.368 15.648 1.00 56.69 94 ASN A CA 1
ATOM 647 C C . ASN A 1 94 ? -5.192 -9.109 14.935 1.00 56.69 94 ASN A C 1
ATOM 649 O O . ASN A 1 94 ? -6.177 -9.756 15.295 1.00 56.69 94 ASN A O 1
ATOM 653 N N . ASP A 1 95 ? -5.260 -8.269 13.900 1.00 61.94 95 ASP A N 1
ATOM 654 C CA . ASP A 1 95 ? -6.414 -8.276 12.991 1.00 61.94 95 ASP A CA 1
ATOM 655 C C . ASP A 1 95 ? -6.302 -9.464 12.013 1.00 61.94 95 ASP A C 1
ATOM 657 O O . ASP A 1 95 ? -5.659 -9.392 10.962 1.00 61.94 95 ASP A O 1
ATOM 661 N N . ALA A 1 96 ? -6.906 -10.598 12.388 1.00 58.62 96 ALA A N 1
ATOM 662 C CA . ALA A 1 96 ? -6.882 -11.835 11.602 1.00 58.62 96 ALA A CA 1
ATOM 663 C C . ALA A 1 96 ? -7.529 -11.685 10.212 1.00 58.62 96 ALA A C 1
ATOM 665 O O . ALA A 1 96 ? -7.240 -12.470 9.300 1.00 58.62 96 ALA A O 1
ATOM 666 N N . GLU A 1 97 ? -8.396 -10.688 10.043 1.00 63.84 97 GLU A N 1
ATOM 667 C CA . GLU A 1 97 ? -9.112 -10.439 8.799 1.00 63.84 97 GLU A CA 1
ATOM 668 C C . GLU A 1 97 ? -8.343 -9.489 7.870 1.00 63.84 97 GLU A C 1
ATOM 670 O O . GLU A 1 97 ? -8.588 -9.512 6.664 1.00 63.84 97 GLU A O 1
ATOM 675 N N . ARG A 1 98 ? -7.342 -8.751 8.387 1.00 71.38 98 ARG A N 1
ATOM 676 C CA . ARG A 1 98 ? -6.509 -7.789 7.630 1.00 71.38 98 ARG A CA 1
ATOM 677 C C . ARG A 1 98 ? -7.341 -6.752 6.893 1.00 71.38 98 ARG A C 1
ATOM 679 O O . ARG A 1 98 ? -6.970 -6.311 5.801 1.00 71.38 98 ARG A O 1
ATOM 686 N N . ILE A 1 99 ? -8.473 -6.398 7.489 1.00 67.06 99 ILE A N 1
ATOM 687 C CA . ILE A 1 99 ? -9.586 -5.736 6.812 1.00 67.06 99 ILE A CA 1
ATOM 688 C C . ILE A 1 99 ? -9.082 -4.465 6.131 1.00 67.06 99 ILE A C 1
ATOM 690 O O . ILE A 1 99 ? -9.283 -4.279 4.939 1.00 67.06 99 ILE A O 1
ATOM 694 N N . LYS A 1 100 ? -8.265 -3.680 6.838 1.00 80.94 100 LYS A N 1
ATOM 6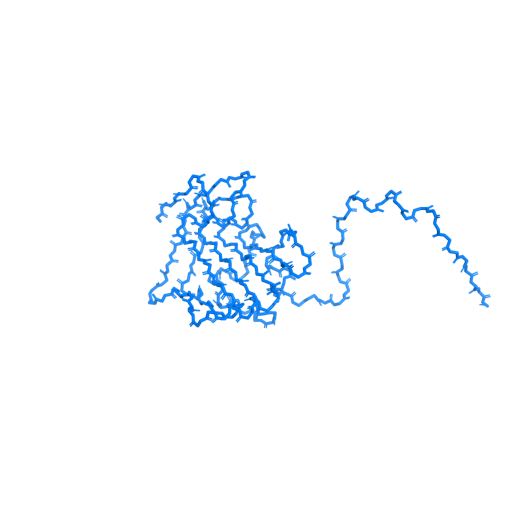95 C CA . LYS A 1 100 ? -7.763 -2.384 6.365 1.00 80.94 100 LYS A CA 1
ATOM 696 C C . LYS A 1 100 ? -6.725 -2.436 5.248 1.00 80.94 100 LYS A C 1
ATOM 698 O O . LYS A 1 100 ? -6.403 -1.381 4.712 1.00 80.94 100 LYS A O 1
ATOM 703 N N . LEU A 1 101 ? -6.168 -3.604 4.918 1.00 86.56 101 LEU A N 1
ATOM 704 C CA . LEU A 1 101 ? -5.159 -3.736 3.862 1.00 86.56 101 LEU A CA 1
ATOM 705 C C . LEU A 1 101 ? -5.766 -4.061 2.493 1.00 86.56 101 LEU A C 1
ATOM 707 O O . LEU A 1 101 ? -5.054 -3.927 1.509 1.00 86.56 101 LEU A O 1
ATOM 711 N N . GLY A 1 102 ? -7.026 -4.504 2.410 1.00 78.69 102 GLY A N 1
ATOM 712 C CA . GLY A 1 102 ? -7.691 -4.771 1.127 1.00 78.69 102 GLY A CA 1
ATOM 713 C C . GLY A 1 102 ? -7.055 -5.885 0.285 1.00 78.69 102 GLY A C 1
ATOM 714 O O . GLY A 1 102 ? -6.733 -5.704 -0.891 1.00 78.69 102 GLY A O 1
ATOM 715 N N . ALA A 1 103 ? -6.847 -7.063 0.877 1.00 72.69 103 ALA A N 1
ATOM 716 C CA . ALA A 1 103 ? -6.177 -8.186 0.220 1.00 72.69 103 ALA A CA 1
ATOM 717 C C . ALA A 1 103 ? -6.912 -9.521 0.409 1.00 72.69 103 ALA A C 1
ATOM 719 O O . ALA A 1 103 ? -7.740 -9.681 1.304 1.00 72.69 103 ALA A O 1
ATOM 720 N N . LEU A 1 104 ? -6.562 -10.511 -0.420 1.00 67.31 104 LEU A N 1
ATOM 721 C CA . LEU A 1 104 ? -6.979 -11.898 -0.205 1.00 67.31 104 LEU A CA 1
ATOM 722 C C . LEU A 1 104 ? -6.443 -12.414 1.144 1.00 67.31 104 LEU A C 1
ATOM 724 O O . LEU A 1 104 ? -5.308 -12.130 1.533 1.00 67.31 104 LEU A O 1
ATOM 728 N N . ASN A 1 105 ? -7.259 -13.202 1.848 1.00 65.94 105 ASN A N 1
ATOM 729 C CA . ASN A 1 105 ? -6.903 -13.849 3.110 1.00 65.94 105 ASN A CA 1
ATOM 730 C C . ASN A 1 105 ? -6.866 -15.387 2.919 1.00 65.94 105 ASN A C 1
ATOM 732 O O . AS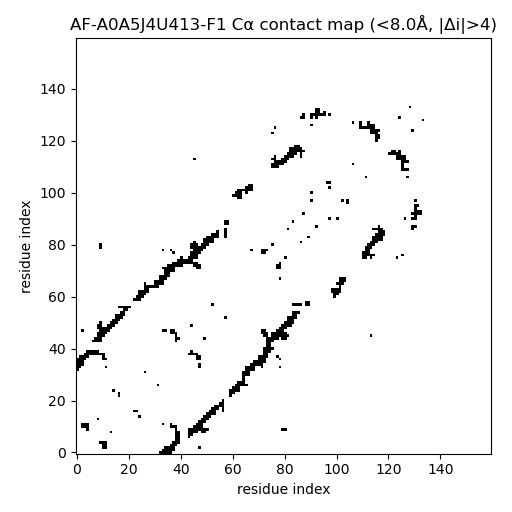N A 1 105 ? -7.936 -15.987 2.827 1.00 65.94 105 ASN A O 1
ATOM 736 N N . PRO A 1 106 ? -5.687 -16.046 2.851 1.00 66.06 106 PRO A N 1
ATOM 737 C CA . PRO A 1 106 ? -4.342 -15.488 2.961 1.00 66.06 106 PRO A CA 1
ATOM 738 C C . PRO A 1 106 ? -3.727 -14.966 1.658 1.00 66.06 106 PRO A C 1
ATOM 740 O O . PRO A 1 106 ? -3.839 -15.593 0.613 1.00 66.06 106 PRO A O 1
ATOM 743 N N . GLU A 1 107 ? -2.996 -13.851 1.756 1.00 77.00 107 GLU A N 1
ATOM 744 C CA . GLU A 1 107 ? -2.027 -13.418 0.74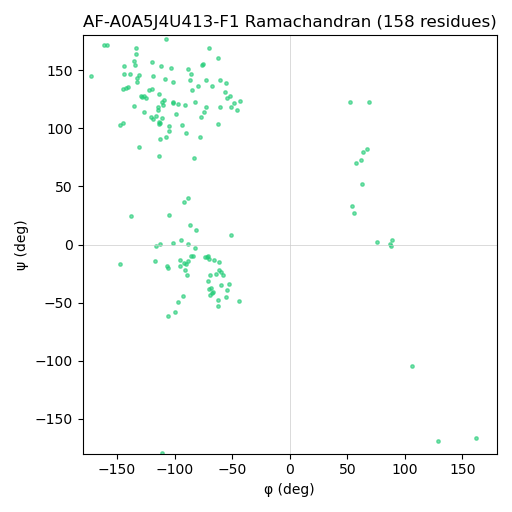6 1.00 77.00 107 GLU A CA 1
ATOM 745 C C . GLU A 1 107 ? -0.944 -14.491 0.608 1.00 77.00 107 GLU A C 1
ATOM 747 O O . GLU A 1 107 ? -0.246 -14.814 1.574 1.00 77.00 107 GLU A O 1
ATOM 752 N N . THR A 1 108 ? -0.835 -15.056 -0.590 1.00 77.44 108 THR A N 1
ATOM 753 C CA . THR A 1 108 ? 0.066 -16.171 -0.889 1.00 77.44 108 THR A CA 1
ATOM 754 C C . THR A 1 108 ? 1.407 -15.721 -1.464 1.00 77.44 108 THR A C 1
ATOM 756 O O . THR A 1 108 ? 2.357 -16.499 -1.443 1.00 77.44 108 THR A O 1
ATOM 759 N N . ASP A 1 109 ? 1.508 -14.489 -1.977 1.00 87.31 109 ASP A N 1
ATOM 760 C CA . ASP A 1 109 ? 2.772 -13.889 -2.408 1.00 87.31 109 ASP A CA 1
ATOM 761 C C . ASP A 1 109 ? 3.230 -12.855 -1.370 1.00 87.31 109 ASP A C 1
ATOM 763 O O . ASP A 1 109 ? 2.762 -11.717 -1.321 1.00 87.31 109 ASP A O 1
ATOM 767 N N . PHE A 1 110 ? 4.202 -13.242 -0.542 1.00 87.69 110 PHE A N 1
ATOM 768 C CA . PHE A 1 110 ? 4.768 -12.377 0.499 1.00 87.69 110 PHE A CA 1
ATOM 769 C C . PHE A 1 110 ? 5.432 -11.102 -0.043 1.00 87.69 110 PHE A C 1
ATOM 771 O O . PHE A 1 110 ? 5.667 -10.171 0.724 1.00 87.69 110 PHE A O 1
ATOM 778 N N . TYR A 1 111 ? 5.712 -11.023 -1.347 1.00 93.25 111 TYR A N 1
ATOM 779 C CA . TYR A 1 111 ? 6.240 -9.815 -1.975 1.00 93.25 111 TYR A CA 1
ATOM 780 C C . TYR A 1 111 ? 5.146 -8.826 -2.396 1.00 93.25 111 TYR A C 1
ATOM 782 O O . TYR A 1 111 ? 5.477 -7.695 -2.756 1.00 93.25 111 TYR A O 1
ATOM 790 N N . ASN A 1 112 ? 3.861 -9.203 -2.357 1.00 94.12 112 ASN A N 1
ATOM 791 C CA . ASN A 1 112 ? 2.758 -8.308 -2.720 1.00 94.12 112 ASN A CA 1
ATOM 792 C C . ASN A 1 112 ? 2.555 -7.186 -1.708 1.00 94.12 112 ASN A C 1
ATOM 794 O O . ASN A 1 112 ? 2.360 -6.038 -2.114 1.00 94.12 112 ASN A O 1
ATOM 798 N N . LEU A 1 113 ? 2.607 -7.518 -0.419 1.00 94.12 113 LEU A N 1
ATOM 799 C CA . LEU A 1 113 ? 2.349 -6.598 0.682 1.00 94.12 113 LEU A CA 1
ATOM 800 C C . LEU A 1 113 ? 3.595 -6.540 1.562 1.00 94.12 113 LEU A C 1
ATOM 802 O O . LEU A 1 113 ? 3.918 -7.507 2.257 1.00 94.12 113 LEU A O 1
ATOM 806 N N . MET A 1 114 ? 4.302 -5.416 1.533 1.00 95.81 114 MET A N 1
ATOM 807 C CA . MET A 1 114 ? 5.521 -5.221 2.321 1.00 95.81 114 MET A CA 1
ATOM 808 C C . MET A 1 114 ? 5.512 -3.862 3.021 1.00 95.81 114 MET A C 1
ATOM 810 O O . MET A 1 114 ? 4.677 -3.009 2.737 1.00 95.81 114 MET A O 1
ATOM 814 N N . GLY A 1 115 ? 6.446 -3.644 3.938 1.00 96.06 115 GLY A N 1
ATOM 815 C CA . GLY A 1 115 ? 6.617 -2.344 4.564 1.00 96.06 115 GLY A CA 1
ATOM 816 C C . GLY A 1 115 ? 7.971 -2.158 5.223 1.00 96.06 115 GLY A C 1
ATOM 817 O O . GLY A 1 115 ? 8.755 -3.103 5.334 1.00 96.06 115 GLY A O 1
ATOM 818 N N . TYR A 1 116 ? 8.228 -0.928 5.650 1.00 96.19 116 TYR A N 1
ATOM 819 C CA . TYR A 1 116 ? 9.337 -0.579 6.529 1.00 96.19 116 TYR A CA 1
ATOM 820 C C . TYR A 1 116 ? 8.813 -0.225 7.910 1.00 96.19 116 TYR A C 1
ATOM 822 O O . TYR A 1 116 ? 7.781 0.434 8.042 1.00 96.19 116 TYR A O 1
ATOM 830 N N . ASP A 1 117 ? 9.575 -0.647 8.913 1.00 93.25 117 ASP A N 1
ATOM 831 C CA . ASP A 1 117 ? 9.428 -0.197 10.285 1.00 93.25 117 ASP A CA 1
ATOM 832 C C . ASP A 1 117 ? 10.567 0.773 10.601 1.00 93.25 117 ASP A C 1
ATOM 834 O O . ASP A 1 117 ? 11.698 0.372 10.897 1.00 93.25 117 ASP A O 1
ATOM 838 N N . ASN A 1 118 ? 10.284 2.070 10.495 1.00 90.62 118 ASN A N 1
ATOM 839 C CA . ASN A 1 118 ? 11.315 3.089 10.652 1.00 90.62 118 ASN A CA 1
ATOM 840 C C . ASN A 1 118 ? 11.809 3.239 12.099 1.00 90.62 118 ASN A C 1
ATOM 842 O O . ASN A 1 118 ? 12.846 3.875 12.298 1.00 90.62 118 ASN A O 1
ATOM 846 N N . ALA A 1 119 ? 11.157 2.625 13.095 1.00 84.31 119 ALA A N 1
ATOM 847 C CA . ALA A 1 119 ? 11.702 2.528 14.447 1.00 84.31 119 ALA A CA 1
ATOM 848 C C . ALA A 1 119 ? 12.924 1.590 14.513 1.00 84.31 119 ALA A C 1
ATOM 850 O O . ALA A 1 119 ? 13.795 1.779 15.366 1.00 84.31 119 ALA A O 1
ATOM 851 N N . PHE A 1 120 ? 13.030 0.617 13.596 1.00 77.25 120 PHE A N 1
ATOM 852 C CA . PHE A 1 120 ? 14.121 -0.370 13.557 1.00 77.25 120 PHE A CA 1
ATOM 853 C C . PHE A 1 120 ? 15.002 -0.299 12.294 1.00 77.25 120 PHE A C 1
ATOM 855 O O . PHE A 1 120 ? 16.104 -0.854 12.294 1.00 77.25 120 PHE A O 1
ATOM 862 N N . GLY A 1 121 ? 14.564 0.399 11.239 1.00 78.75 121 GLY A N 1
ATOM 863 C CA . GLY A 1 121 ? 15.349 0.710 10.038 1.00 78.75 121 GLY A CA 1
ATOM 864 C C . GLY A 1 121 ? 14.664 0.346 8.713 1.00 78.75 121 GLY A C 1
ATOM 865 O O . GLY A 1 121 ? 13.494 -0.007 8.655 1.00 78.75 121 GLY A O 1
ATOM 866 N N . THR A 1 122 ? 15.414 0.403 7.608 1.00 79.06 122 THR A N 1
ATOM 867 C CA . THR A 1 122 ? 14.886 0.248 6.234 1.00 79.06 122 THR A CA 1
ATOM 868 C C . THR A 1 122 ? 14.921 -1.192 5.702 1.00 79.06 122 THR A C 1
ATOM 870 O O . THR A 1 122 ? 15.184 -1.432 4.521 1.00 79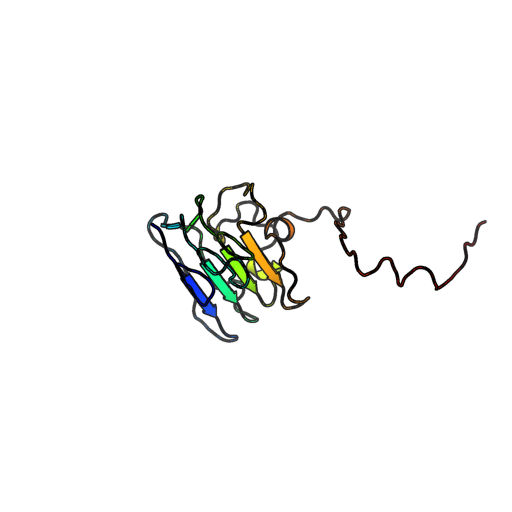.06 122 THR A O 1
ATOM 873 N N . LEU A 1 123 ? 14.675 -2.188 6.559 1.00 89.94 123 LEU A N 1
ATOM 874 C CA . LEU A 1 123 ? 14.528 -3.579 6.115 1.00 89.94 123 LEU A CA 1
ATOM 875 C C . LEU A 1 123 ? 13.100 -3.808 5.612 1.00 89.94 123 LEU A C 1
ATOM 877 O O . LEU A 1 123 ? 12.162 -3.613 6.374 1.00 89.94 123 LEU A O 1
ATOM 881 N N . ALA A 1 124 ? 12.927 -4.244 4.360 1.00 94.69 124 ALA A N 1
ATOM 882 C CA . ALA A 1 124 ? 11.600 -4.514 3.800 1.00 94.69 124 ALA A CA 1
ATOM 883 C C . ALA A 1 124 ? 11.029 -5.798 4.413 1.00 94.69 124 ALA A C 1
ATOM 885 O O . ALA A 1 124 ? 11.593 -6.880 4.236 1.00 94.69 124 ALA A O 1
ATOM 886 N N . ILE A 1 125 ? 9.903 -5.681 5.111 1.00 92.06 125 ILE A N 1
ATOM 887 C CA . ILE A 1 125 ? 9.259 -6.774 5.841 1.00 92.06 125 ILE A CA 1
ATOM 888 C C . ILE A 1 125 ? 7.956 -7.133 5.122 1.00 92.06 125 ILE A C 1
ATOM 890 O O . ILE A 1 125 ? 7.097 -6.264 4.963 1.00 92.06 125 ILE A O 1
ATOM 894 N N . PRO A 1 126 ? 7.759 -8.392 4.689 1.00 92.50 126 PRO A N 1
ATOM 895 C CA . PRO A 1 126 ? 6.437 -8.871 4.309 1.00 92.50 126 PRO A CA 1
ATOM 896 C C . PRO A 1 126 ? 5.438 -8.660 5.442 1.00 92.50 126 PRO A C 1
ATOM 898 O O . PRO A 1 126 ? 5.662 -9.150 6.551 1.00 92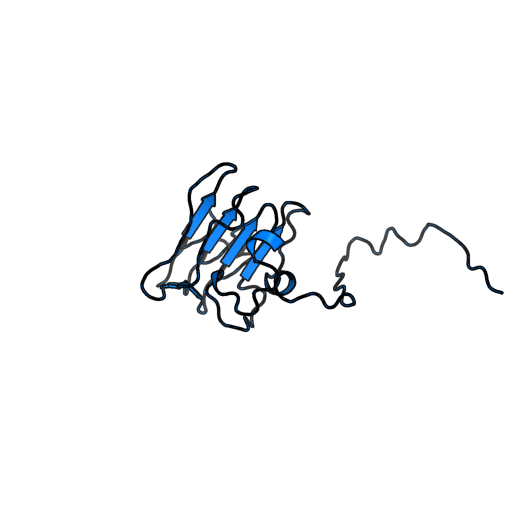.50 126 PRO A O 1
ATOM 901 N N . LEU A 1 127 ? 4.315 -7.991 5.166 1.00 89.88 127 LEU A N 1
ATOM 902 C CA . LEU A 1 127 ? 3.339 -7.651 6.212 1.00 89.88 127 LEU A CA 1
ATOM 903 C C . LEU A 1 127 ? 2.781 -8.899 6.908 1.00 89.88 127 LEU A C 1
ATOM 905 O O . LEU A 1 127 ? 2.394 -8.824 8.069 1.00 89.88 127 LEU A O 1
ATOM 909 N N . TYR A 1 128 ? 2.825 -10.054 6.228 1.00 85.19 128 TYR A N 1
ATOM 910 C CA . TYR A 1 128 ? 2.543 -11.369 6.805 1.00 85.19 128 TYR A CA 1
ATOM 911 C C . TYR A 1 128 ? 3.202 -11.580 8.164 1.00 85.19 128 TYR A C 1
ATOM 913 O O . TYR A 1 128 ? 2.515 -11.908 9.124 1.00 85.19 128 TYR A O 1
ATOM 921 N N . TYR A 1 129 ? 4.494 -11.286 8.285 1.00 83.31 129 TYR A N 1
ATOM 922 C CA . TYR A 1 129 ? 5.228 -11.488 9.534 1.00 83.31 129 TYR A CA 1
ATOM 923 C C . TYR A 1 129 ? 4.892 -10.473 10.634 1.00 83.31 129 TYR A C 1
ATOM 925 O O . TYR A 1 129 ? 5.310 -10.667 11.770 1.00 83.31 129 TYR A O 1
ATOM 933 N N . VAL A 1 130 ? 4.157 -9.406 10.309 1.00 84.25 130 VAL A N 1
ATOM 934 C CA . VAL A 1 130 ? 3.753 -8.362 11.259 1.00 84.25 130 VAL A CA 1
ATOM 935 C C . VAL A 1 130 ? 2.382 -8.676 11.864 1.00 84.25 130 VAL A C 1
ATOM 937 O O . VAL A 1 130 ? 2.212 -8.557 13.074 1.00 84.25 130 VAL A O 1
ATOM 940 N N . TYR A 1 131 ? 1.402 -9.104 11.054 1.00 76.69 131 TYR A N 1
ATOM 941 C CA . TYR A 1 131 ? 0.053 -9.409 11.559 1.00 76.69 131 TYR A CA 1
ATOM 942 C C . TYR A 1 131 ? -0.136 -10.852 12.021 1.00 76.69 131 TYR A C 1
ATOM 944 O O . TYR A 1 131 ? -1.004 -11.100 12.861 1.00 76.69 131 TYR A O 1
ATOM 952 N N . THR A 1 132 ? 0.620 -11.827 11.499 1.00 69.38 132 THR A N 1
ATOM 953 C CA . THR A 1 132 ? 0.550 -13.176 12.062 1.00 69.38 132 THR A CA 1
ATOM 954 C C . THR A 1 132 ? 1.294 -13.156 13.380 1.00 69.38 132 THR A C 1
ATOM 956 O O . THR A 1 132 ? 2.506 -12.944 13.379 1.00 69.38 132 THR A O 1
ATOM 959 N N . ALA A 1 133 ? 0.579 -13.363 14.488 1.00 55.47 133 ALA A N 1
ATOM 960 C CA . ALA A 1 133 ? 1.187 -13.490 15.802 1.00 55.47 133 ALA A CA 1
ATOM 961 C C . ALA A 1 133 ? 2.398 -14.423 15.701 1.00 55.47 133 ALA A C 1
ATOM 963 O O . ALA A 1 133 ? 2.263 -15.608 15.371 1.00 55.47 133 ALA A O 1
ATOM 964 N N . VAL A 1 134 ? 3.587 -13.879 15.955 1.00 54.41 134 VAL A N 1
ATOM 965 C CA . VAL A 1 134 ? 4.773 -14.699 16.139 1.00 54.41 134 VAL A CA 1
ATOM 966 C C . VAL A 1 134 ? 4.456 -15.545 17.365 1.00 54.41 134 VAL A C 1
ATOM 968 O O . VAL A 1 134 ? 4.464 -15.051 18.490 1.00 54.41 134 VAL A O 1
ATOM 971 N N . LYS A 1 135 ? 4.121 -16.830 17.178 1.00 45.66 135 LYS A N 1
ATOM 972 C CA . LYS A 1 135 ? 4.329 -17.796 18.259 1.00 45.66 135 LYS A CA 1
ATOM 973 C C . LYS A 1 135 ? 5.779 -17.581 18.668 1.00 45.66 135 LYS A C 1
ATOM 975 O O . LYS A 1 135 ? 6.639 -17.724 17.801 1.00 45.66 135 LYS A O 1
ATOM 980 N N . ASN A 1 136 ? 6.004 -17.184 19.921 1.00 45.31 136 ASN A N 1
ATOM 981 C CA . ASN A 1 136 ? 7.256 -16.672 20.506 1.00 45.31 136 ASN A CA 1
ATOM 982 C C . ASN A 1 136 ? 8.530 -17.534 20.286 1.00 45.31 136 ASN A C 1
ATOM 984 O O . ASN A 1 136 ? 9.579 -17.219 20.836 1.00 45.31 136 ASN A O 1
ATOM 988 N N . ASP A 1 137 ? 8.469 -18.578 19.460 1.00 41.44 137 ASP A N 1
ATOM 989 C CA . ASP A 1 137 ? 9.498 -19.580 19.217 1.00 41.44 137 ASP A CA 1
ATOM 990 C C . ASP A 1 137 ? 10.045 -19.591 17.771 1.00 41.44 137 ASP A C 1
ATOM 992 O O . ASP A 1 137 ? 10.930 -20.392 17.469 1.00 41.44 137 ASP A O 1
ATOM 996 N N . ILE A 1 138 ? 9.560 -18.744 16.847 1.00 49.25 138 ILE A N 1
ATOM 997 C CA . ILE A 1 138 ? 10.021 -18.755 15.441 1.00 49.25 138 ILE A CA 1
ATOM 998 C C . ILE A 1 138 ? 10.801 -17.480 15.095 1.00 49.25 138 ILE A C 1
ATOM 1000 O O . ILE A 1 138 ? 10.250 -16.491 14.617 1.00 49.25 138 ILE A O 1
ATOM 1004 N N . TYR A 1 139 ? 12.121 -17.531 15.280 1.00 50.38 139 TYR A N 1
ATOM 1005 C CA . TYR A 1 139 ? 13.055 -16.530 14.761 1.00 50.38 139 TYR A CA 1
ATOM 1006 C C . TYR A 1 139 ? 13.599 -16.971 13.395 1.00 50.38 139 TYR A C 1
ATOM 1008 O O . TYR A 1 139 ? 14.512 -17.794 13.317 1.00 50.38 139 TYR A O 1
ATOM 1016 N N . HIS A 1 140 ? 13.101 -16.393 12.300 1.00 56.28 140 HIS A N 1
ATOM 1017 C CA . HIS A 1 140 ? 13.750 -16.517 10.990 1.00 56.28 140 HIS A CA 1
ATOM 1018 C C . HIS A 1 140 ? 14.879 -15.484 10.867 1.00 56.28 140 HIS A C 1
ATOM 1020 O O . HIS A 1 140 ? 14.753 -14.470 10.188 1.00 56.28 140 HIS A O 1
ATOM 1026 N N . VAL A 1 141 ? 16.006 -15.717 11.542 1.00 55.09 141 VAL A N 1
ATOM 1027 C CA . VAL A 1 141 ? 17.223 -14.929 11.294 1.00 55.09 141 VAL A CA 1
ATOM 1028 C C . VAL A 1 141 ? 17.881 -15.416 10.008 1.00 55.09 141 VAL A C 1
ATOM 1030 O O . VAL A 1 141 ? 18.483 -16.485 9.987 1.00 55.09 141 VAL A O 1
ATOM 1033 N N . ASN A 1 142 ? 17.832 -14.604 8.951 1.00 53.94 142 ASN A N 1
ATOM 1034 C CA . ASN A 1 142 ? 18.745 -14.743 7.820 1.00 53.94 142 ASN A CA 1
ATOM 1035 C C . ASN A 1 142 ? 19.659 -13.515 7.764 1.00 53.94 142 ASN A C 1
ATOM 1037 O O . ASN A 1 142 ? 19.459 -12.591 6.982 1.00 53.94 142 ASN A O 1
ATOM 1041 N N . ASN A 1 143 ? 20.649 -13.486 8.659 1.00 42.84 143 ASN A N 1
ATOM 1042 C CA . ASN A 1 143 ? 21.667 -12.444 8.672 1.00 42.84 143 ASN A CA 1
ATOM 1043 C C . ASN A 1 143 ? 23.001 -13.014 8.174 1.00 42.84 143 ASN A C 1
ATOM 1045 O O . ASN A 1 143 ? 23.800 -13.546 8.947 1.00 42.84 143 ASN A O 1
ATOM 1049 N N . ALA A 1 144 ? 23.253 -12.893 6.869 1.00 51.06 144 ALA A N 1
ATOM 1050 C CA . ALA A 1 144 ? 24.514 -13.318 6.262 1.00 51.06 144 ALA A CA 1
ATOM 1051 C C . ALA A 1 144 ? 25.731 -12.490 6.743 1.00 51.06 144 ALA A C 1
ATOM 1053 O O . ALA A 1 144 ? 26.871 -12.908 6.539 1.00 51.06 144 ALA A O 1
ATOM 1054 N N . ALA A 1 145 ? 25.523 -11.347 7.414 1.00 51.22 145 ALA A N 1
ATOM 1055 C CA . ALA A 1 145 ? 26.601 -10.459 7.852 1.00 51.22 145 ALA A CA 1
ATOM 1056 C C . ALA A 1 145 ? 27.143 -10.757 9.270 1.00 51.22 145 ALA A C 1
ATOM 1058 O O . ALA A 1 145 ? 28.296 -10.438 9.561 1.00 51.22 145 ALA A O 1
ATOM 1059 N N . GLU A 1 146 ? 26.384 -11.428 10.144 1.00 51.59 146 GLU A N 1
ATOM 1060 C CA . GLU A 1 146 ? 26.768 -11.626 11.561 1.00 51.59 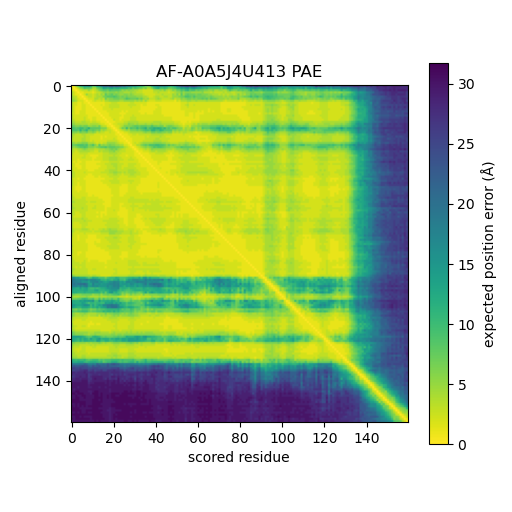146 GLU A CA 1
ATOM 1061 C C . GLU A 1 146 ? 27.618 -12.889 11.831 1.00 51.59 146 GLU A C 1
ATOM 1063 O O . GLU A 1 146 ? 28.269 -13.000 12.874 1.00 51.59 146 GLU A O 1
ATOM 1068 N N . MET A 1 147 ? 27.709 -13.831 10.885 1.00 47.12 147 MET A N 1
ATOM 1069 C CA . MET A 1 147 ? 28.440 -15.100 11.083 1.00 47.12 147 MET A CA 1
ATOM 1070 C C . MET A 1 147 ? 29.971 -14.958 11.155 1.00 47.12 147 MET A C 1
ATOM 1072 O O . MET A 1 147 ? 30.659 -15.898 11.559 1.00 47.12 147 MET A O 1
ATOM 1076 N N . LYS A 1 148 ? 30.534 -13.796 10.797 1.00 41.97 148 LYS A N 1
ATOM 1077 C CA . LYS A 1 148 ? 31.992 -13.573 10.832 1.00 41.97 148 LYS A CA 1
ATOM 1078 C C . LYS A 1 148 ? 32.499 -12.896 12.107 1.00 41.97 148 LYS A C 1
ATOM 1080 O O . LYS A 1 148 ? 33.703 -12.939 12.346 1.00 41.97 148 LYS A O 1
ATOM 1085 N N . LYS A 1 149 ? 31.629 -12.322 12.951 1.00 36.69 149 LYS A N 1
ATOM 1086 C CA . LYS A 1 149 ? 32.074 -11.523 14.112 1.00 36.69 149 LYS A CA 1
ATOM 1087 C C . LYS A 1 149 ? 31.907 -12.212 15.472 1.00 36.69 149 LYS A C 1
ATOM 1089 O O . LYS A 1 149 ? 32.636 -11.878 16.401 1.00 36.69 149 LYS A O 1
ATOM 1094 N N . LYS A 1 150 ? 31.044 -13.230 15.595 1.00 40.62 150 LYS A N 1
ATOM 1095 C CA . LYS A 1 150 ? 30.764 -13.899 16.887 1.00 40.62 150 LYS A CA 1
ATOM 1096 C C . LYS A 1 150 ? 31.675 -15.078 17.266 1.00 40.62 150 LYS A C 1
ATOM 1098 O O . LYS A 1 150 ? 31.523 -15.624 18.349 1.00 40.62 150 LYS A O 1
ATOM 1103 N N . ARG A 1 151 ? 32.675 -15.459 16.457 1.00 41.44 151 ARG A N 1
ATOM 1104 C CA . ARG A 1 151 ? 33.607 -16.560 16.811 1.00 41.44 151 ARG A CA 1
ATOM 1105 C C . ARG A 1 151 ? 34.767 -16.168 17.751 1.00 41.44 151 ARG A C 1
ATOM 1107 O O . ARG A 1 151 ? 35.698 -16.957 17.880 1.00 41.44 151 AR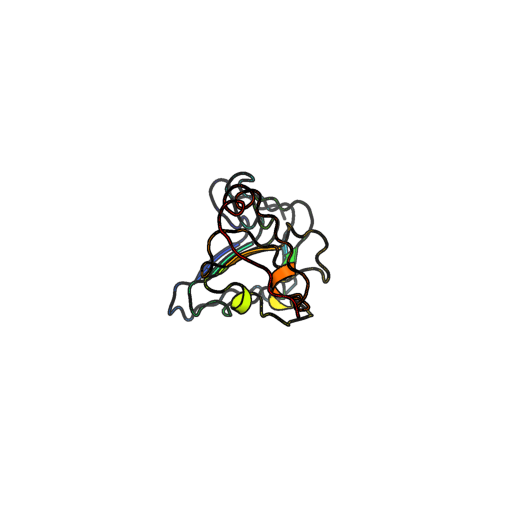G A O 1
ATOM 1114 N N . LYS A 1 152 ? 34.770 -14.988 18.396 1.00 42.00 152 LYS A N 1
ATOM 1115 C CA . LYS A 1 152 ? 35.957 -14.537 19.163 1.00 42.00 152 LYS A CA 1
ATOM 1116 C C . LYS A 1 152 ? 35.754 -13.881 20.542 1.00 42.00 152 LYS A C 1
ATOM 1118 O O . LYS A 1 152 ? 36.653 -13.176 20.981 1.00 42.00 152 LYS A O 1
ATOM 1123 N N . LEU A 1 153 ? 34.662 -14.144 21.261 1.00 34.97 153 LEU A N 1
ATOM 1124 C CA . LEU A 1 153 ? 34.555 -13.894 22.716 1.00 34.97 153 LEU A CA 1
ATOM 1125 C C . LEU A 1 153 ? 33.627 -14.984 23.302 1.00 34.97 153 LEU A C 1
ATOM 1127 O O . LEU A 1 153 ? 32.475 -15.034 22.898 1.00 34.97 153 LEU A O 1
ATOM 1131 N N . GLY A 1 154 ? 34.107 -16.038 23.986 1.00 34.91 154 GLY A N 1
ATOM 1132 C CA . GLY A 1 154 ? 34.359 -16.102 25.446 1.00 34.91 154 GLY A CA 1
ATOM 1133 C C . GLY A 1 154 ? 33.029 -16.076 26.233 1.00 34.91 154 GLY A C 1
ATOM 1134 O O . GLY A 1 154 ? 32.291 -15.124 26.055 1.00 34.91 154 GLY A O 1
ATOM 1135 N N . LEU A 1 155 ? 32.617 -17.012 27.103 1.00 34.81 155 LEU A N 1
ATOM 1136 C CA . LEU A 1 155 ? 33.364 -17.820 28.071 1.00 34.81 155 LEU A CA 1
ATOM 1137 C C . LEU A 1 155 ? 32.445 -18.898 28.727 1.00 34.81 155 LEU A C 1
ATOM 1139 O O . LEU A 1 155 ? 31.286 -18.620 29.007 1.00 34.81 155 LEU A O 1
ATOM 1143 N N . GLN A 1 156 ? 33.037 -20.068 28.999 1.00 36.84 156 GLN A N 1
ATOM 1144 C CA . GLN A 1 156 ? 32.894 -21.010 30.136 1.00 36.84 156 GLN A CA 1
ATOM 1145 C C . GLN A 1 156 ? 31.533 -21.572 30.622 1.00 36.84 156 GLN A C 1
ATOM 1147 O O . GLN A 1 156 ? 30.642 -20.876 31.091 1.00 36.84 156 GLN A O 1
ATOM 1152 N N . VAL A 1 157 ? 31.489 -22.911 30.607 1.00 36.31 157 VAL A N 1
ATOM 1153 C CA . VAL A 1 157 ? 30.498 -23.824 31.196 1.00 36.31 157 VAL A CA 1
ATOM 1154 C C . VAL A 1 157 ? 30.849 -24.079 32.666 1.00 36.31 157 VAL A C 1
ATOM 1156 O O . VAL A 1 157 ? 31.992 -24.428 32.949 1.00 36.31 157 VAL A O 1
ATOM 1159 N N . ASN A 1 158 ? 29.872 -23.983 33.5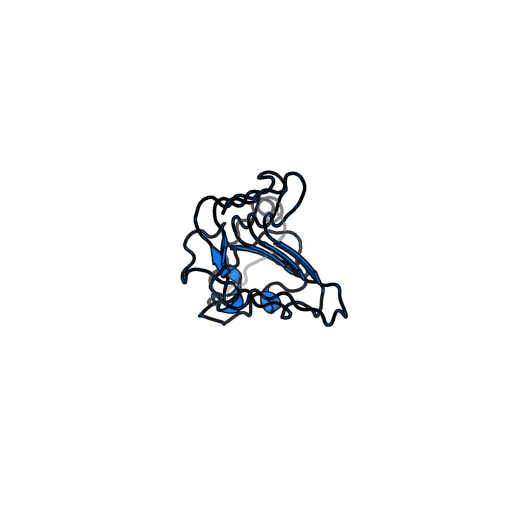73 1.00 32.84 158 ASN A N 1
ATOM 1160 C CA . ASN A 1 158 ? 29.953 -24.559 34.919 1.00 32.84 158 ASN A CA 1
ATOM 1161 C C . ASN A 1 158 ? 28.908 -25.674 35.053 1.00 32.84 158 ASN A C 1
ATOM 1163 O O . ASN A 1 158 ? 27.709 -25.427 34.935 1.00 32.84 158 ASN A O 1
ATOM 1167 N N . THR A 1 159 ? 29.385 -26.891 35.296 1.00 41.59 159 THR A N 1
ATOM 1168 C CA . THR A 1 159 ? 28.613 -28.088 35.658 1.00 41.59 159 THR A CA 1
ATOM 1169 C C . THR A 1 159 ? 28.723 -28.341 37.159 1.00 41.59 159 THR A C 1
ATOM 1171 O O . THR A 1 159 ? 29.822 -28.237 37.706 1.00 41.59 159 THR A O 1
ATOM 1174 N N . TYR A 1 160 ? 27.613 -28.738 37.781 1.00 37.38 160 TYR A N 1
ATOM 1175 C CA . TYR A 1 160 ? 27.622 -29.676 38.906 1.00 37.38 160 TYR A CA 1
ATOM 1176 C C . TYR A 1 160 ? 27.096 -31.016 38.402 1.00 37.38 160 TYR A C 1
ATOM 1178 O O . TYR A 1 160 ? 26.143 -30.982 37.590 1.00 37.38 160 TYR A O 1
#

Secondary structure (DSSP, 8-state):
--EE-SSSS-SSEEEEE-TT----EE--SS-EEE-SEE--TTT-B-SSEEEEE-TT-TT-EE-TTEEE-TT-B-SB-SSEEEEESSHHHHHTTT-TT-GGG---SS---TTTEEEEETTTEEEEEETHHHHS---TT------TTGGGTGGG--------

Radius of gyration: 18.26 Å; Cα contacts (8 Å, |Δi|>4): 373; chains: 1; bounding box: 54×46×55 Å

Mean predicted aligned error: 9.99 Å

Foldseek 3Di:
DAFEDAPEEARAEDEEDEPPDPAAEEDDDAQDEDELQAYDLVDYYASHYEYHEEPPRLCRYAHLSYEYDYNQHHVAQSHYEYAYCANLSNQVAAPQVSRRVHYDVVDPDLRNYWYDHPPVHDDIGRCVVSRPPPPVPDDPDPDPPPPPPPPDDDDDDDDD

Organism: NCBI:txid222440

Solvent-accessible surface area (backbone atoms only — not comparable to full-atom values): 8829 Å² total; per-residue (Å²): 98,74,30,67,27,84,85,48,44,10,22,72,37,65,47,75,44,57,63,89,56,90,69,69,49,71,48,75,91,65,78,44,66,43,24,39,9,29,21,30,60,88,80,10,37,1,0,25,32,20,40,37,24,30,58,94,32,39,73,40,57,33,27,51,32,35,35,70,52,72,66,33,31,23,51,44,5,14,35,34,20,40,42,21,34,49,37,50,64,43,66,38,57,68,49,89,74,45,55,53,68,13,62,67,87,76,70,85,55,61,55,34,40,21,26,23,30,58,78,85,39,89,58,82,38,39,45,65,73,52,31,46,76,71,62,95,82,74,79,88,81,83,61,90,77,59,78,80,71,68,88,76,69,91,84,87,89,86,84,132